Protein AF-A0A7C0Y7S4-F1 (afdb_monomer_lite)

pLDDT: mean 80.63, std 19.26, range [37.56, 96.69]

Organism: NCBI:txid412593

Sequence (127 aa):
MGIWLTADELKEDMDPGIYDQVTRGDDSLGDWAISRAETWFTAYLRRSGITLTDEMLPAAKQIISKRAQYELYARQEVEEMARDKRQDANELVRALLGDDPEGDTDMERPVAAVKVPEGQKIDWSKF

Foldseek 3Di:
DPQLAALVRLCVVDDVVVSCVLCVPPSVLLVVLLVVLCVVVVVLCVQQVHDDDPVCSVLSSVLSSLSSQLVSCVVVVVVVSNVVSVVVSVVSCCVRPNARPVDCPPPPDPPVPPPDPPPDDDDPPPD

Radius of gyration: 16.31 Å; chains: 1; bounding box: 46×34×40 Å

Structure (mmCIF, N/CA/C/O backbone):
data_AF-A0A7C0Y7S4-F1
#
_entry.id   AF-A0A7C0Y7S4-F1
#
loop_
_atom_site.group_PDB
_atom_site.id
_atom_site.type_symbol
_atom_site.label_atom_id
_atom_site.label_alt_id
_atom_site.label_comp_id
_atom_site.label_asym_id
_atom_site.label_entity_id
_atom_site.label_seq_id
_atom_site.pdbx_PDB_ins_code
_atom_site.Cartn_x
_atom_site.Cartn_y
_atom_site.Cartn_z
_atom_site.occupancy
_atom_site.B_iso_or_equiv
_atom_site.auth_seq_id
_atom_site.auth_comp_id
_atom_site.auth_asym_id
_atom_site.auth_atom_id
_atom_site.pdbx_PDB_model_num
ATOM 1 N N . MET A 1 1 ? -0.801 -17.668 -3.995 1.00 40.50 1 MET A N 1
ATOM 2 C CA . MET A 1 1 ? -0.689 -16.227 -4.291 1.00 40.50 1 MET A CA 1
ATOM 3 C C . MET A 1 1 ? 0.283 -15.699 -3.258 1.00 40.50 1 MET A C 1
ATOM 5 O O . MET A 1 1 ? 0.036 -15.947 -2.086 1.00 40.50 1 MET A O 1
ATOM 9 N N . GLY A 1 2 ? 1.451 -15.196 -3.663 1.00 50.09 2 GLY A N 1
ATOM 10 C CA . GLY A 1 2 ? 2.413 -14.667 -2.694 1.00 50.09 2 GLY A CA 1
ATOM 11 C C . GLY A 1 2 ? 1.785 -13.452 -2.032 1.00 50.09 2 GLY A C 1
ATOM 12 O O . GLY A 1 2 ? 1.328 -12.578 -2.755 1.00 50.09 2 GLY A O 1
ATOM 13 N N . ILE A 1 3 ? 1.678 -13.463 -0.708 1.00 59.84 3 ILE A N 1
ATOM 14 C CA . ILE A 1 3 ? 1.175 -12.333 0.072 1.00 59.84 3 ILE A CA 1
ATOM 15 C C . ILE A 1 3 ? 2.282 -11.277 0.024 1.00 59.84 3 ILE A C 1
ATOM 17 O O . ILE A 1 3 ? 3.388 -11.534 0.502 1.00 59.84 3 ILE A O 1
ATOM 21 N N . TRP A 1 4 ? 2.034 -10.148 -0.643 1.00 71.75 4 TRP A N 1
ATOM 22 C CA . TRP A 1 4 ? 3.035 -9.084 -0.803 1.00 71.75 4 TRP A CA 1
ATOM 23 C C . TRP A 1 4 ? 3.176 -8.272 0.483 1.00 71.75 4 TRP A C 1
ATOM 25 O O . TRP A 1 4 ? 4.264 -7.772 0.779 1.00 71.75 4 TRP A O 1
ATOM 35 N N . LEU A 1 5 ? 2.075 -8.173 1.227 1.00 84.69 5 LEU A N 1
ATOM 36 C CA . LEU A 1 5 ? 1.940 -7.441 2.475 1.00 84.69 5 LEU A CA 1
ATOM 37 C C . LEU A 1 5 ? 0.974 -8.188 3.410 1.00 84.69 5 LEU A C 1
ATOM 39 O O . LEU A 1 5 ? -0.034 -8.711 2.938 1.00 84.69 5 LEU A O 1
ATOM 43 N N . THR A 1 6 ? 1.233 -8.222 4.713 1.00 87.69 6 THR A N 1
ATOM 44 C CA . THR A 1 6 ? 0.267 -8.690 5.725 1.00 87.69 6 THR A CA 1
ATOM 45 C C . THR A 1 6 ? -0.486 -7.523 6.368 1.00 87.69 6 THR A C 1
ATOM 47 O O . THR A 1 6 ? -0.045 -6.373 6.297 1.00 87.69 6 THR A O 1
ATOM 50 N N . ALA A 1 7 ? -1.619 -7.798 7.026 1.00 86.56 7 ALA A N 1
ATOM 51 C CA . ALA A 1 7 ? -2.315 -6.790 7.830 1.00 86.56 7 ALA A CA 1
ATOM 52 C C . ALA A 1 7 ? -1.428 -6.215 8.951 1.00 86.56 7 ALA A C 1
ATOM 54 O O . ALA A 1 7 ? -1.489 -5.017 9.212 1.00 86.56 7 ALA A O 1
ATOM 55 N N . ASP A 1 8 ? -0.557 -7.030 9.555 1.00 88.88 8 ASP A N 1
ATOM 56 C CA . ASP A 1 8 ? 0.414 -6.565 10.553 1.00 88.88 8 ASP A CA 1
ATOM 57 C C . ASP A 1 8 ? 1.438 -5.597 9.940 1.00 88.88 8 ASP A C 1
ATOM 59 O O . ASP A 1 8 ? 1.668 -4.525 10.493 1.00 88.88 8 ASP A O 1
ATOM 63 N N . GLU A 1 9 ? 1.992 -5.911 8.762 1.00 89.94 9 GLU A N 1
ATOM 64 C CA . GLU A 1 9 ? 2.899 -5.004 8.040 1.00 89.94 9 GLU A CA 1
ATOM 65 C C . GLU A 1 9 ? 2.188 -3.690 7.654 1.00 89.94 9 GLU A C 1
ATOM 67 O O . GLU A 1 9 ? 2.775 -2.613 7.742 1.00 89.94 9 GLU A O 1
ATOM 72 N N . LEU A 1 10 ? 0.907 -3.747 7.265 1.00 91.50 10 LEU A N 1
ATOM 73 C CA . LEU A 1 10 ? 0.105 -2.548 6.992 1.00 91.50 10 LEU A CA 1
ATOM 74 C C . LEU A 1 10 ? -0.132 -1.714 8.257 1.00 91.50 10 LEU A C 1
ATOM 76 O O . LEU A 1 10 ? -0.103 -0.486 8.207 1.00 91.50 10 LEU A O 1
ATOM 80 N N . LYS A 1 11 ? -0.366 -2.377 9.389 1.00 90.62 11 LYS A N 1
ATOM 81 C CA . LYS A 1 11 ? -0.565 -1.745 10.693 1.00 90.62 11 LYS A CA 1
ATOM 82 C C . LYS A 1 11 ? 0.707 -1.079 11.207 1.00 90.62 11 LYS A C 1
ATOM 84 O O . LYS A 1 11 ? 0.608 -0.037 11.840 1.00 90.62 11 LYS A O 1
ATOM 89 N N . GLU A 1 12 ? 1.877 -1.646 10.920 1.00 91.44 12 GLU A N 1
ATOM 90 C CA . GLU A 1 12 ? 3.177 -1.032 11.218 1.00 91.44 12 GLU A CA 1
ATOM 91 C C . GLU A 1 12 ? 3.457 0.212 10.357 1.00 91.44 12 GLU A C 1
ATOM 93 O O . GLU A 1 12 ? 4.093 1.152 10.831 1.00 91.44 12 GLU A O 1
ATOM 98 N N . ASP A 1 13 ? 2.967 0.244 9.113 1.00 89.94 13 ASP A N 1
ATOM 99 C CA . ASP A 1 13 ? 3.118 1.388 8.196 1.00 89.94 13 ASP A CA 1
ATOM 100 C C . ASP A 1 13 ? 2.103 2.522 8.456 1.00 89.94 13 ASP A C 1
ATOM 102 O O . ASP A 1 13 ? 2.211 3.621 7.902 1.00 89.94 13 ASP A O 1
ATOM 106 N N . MET A 1 14 ? 1.099 2.274 9.298 1.00 92.25 14 MET A N 1
ATOM 107 C CA . MET A 1 14 ? 0.075 3.242 9.683 1.00 92.25 14 MET A CA 1
ATOM 108 C C . MET A 1 14 ? 0.237 3.668 11.142 1.00 92.25 14 MET A C 1
ATOM 110 O O . MET A 1 14 ? 0.756 2.937 11.981 1.00 92.25 14 MET A O 1
ATOM 114 N N . ASP A 1 15 ? -0.271 4.853 11.483 1.00 91.56 15 ASP A N 1
ATOM 115 C CA . ASP A 1 15 ? -0.470 5.174 12.895 1.00 91.56 15 ASP A CA 1
ATOM 116 C C . ASP A 1 15 ? -1.464 4.162 13.512 1.00 91.56 15 ASP A C 1
ATOM 118 O O . ASP A 1 15 ? -2.541 3.957 12.939 1.00 91.56 15 ASP A O 1
ATOM 122 N N . PRO A 1 16 ? -1.153 3.536 14.667 1.00 89.44 16 PRO A N 1
ATOM 123 C CA . PRO A 1 16 ? -2.015 2.513 15.257 1.00 89.44 16 PRO A CA 1
ATOM 124 C C . PRO A 1 16 ? -3.436 2.995 15.571 1.00 89.44 16 PRO A C 1
ATOM 126 O O . PRO A 1 16 ? -4.383 2.221 15.436 1.00 89.44 16 PRO A O 1
ATOM 129 N N . GLY A 1 17 ? -3.600 4.261 15.972 1.00 88.56 17 GLY A N 1
ATOM 130 C CA . GLY A 1 17 ? -4.910 4.848 16.251 1.00 88.56 17 GLY A CA 1
ATOM 131 C C . GLY A 1 17 ? -5.715 5.078 14.976 1.00 88.56 17 GLY A C 1
ATOM 132 O O . GLY A 1 17 ? -6.916 4.815 14.945 1.00 88.56 17 GLY A O 1
ATOM 133 N N . ILE A 1 18 ? -5.049 5.496 13.899 1.00 91.38 18 ILE A N 1
ATOM 134 C CA . ILE A 1 18 ? -5.669 5.605 12.575 1.00 91.38 18 ILE A CA 1
ATOM 135 C C . ILE A 1 18 ? -6.082 4.231 12.055 1.00 91.38 18 ILE A C 1
ATOM 137 O O . ILE A 1 18 ? -7.206 4.092 11.574 1.00 91.38 18 ILE A O 1
ATOM 141 N N . TYR A 1 19 ? -5.202 3.228 12.133 1.00 93.25 19 TYR A N 1
ATOM 142 C CA . TYR A 1 19 ? -5.513 1.879 11.664 1.00 93.25 19 TYR A CA 1
ATOM 143 C C . TYR A 1 19 ? -6.756 1.343 12.379 1.00 93.25 19 TYR A C 1
ATOM 145 O O . TYR A 1 19 ? -7.712 0.950 11.714 1.00 93.25 19 TYR A O 1
ATOM 153 N N . ASP A 1 20 ? -6.791 1.422 13.713 1.00 93.00 20 ASP A N 1
ATOM 154 C CA . ASP A 1 20 ? -7.958 1.021 14.504 1.00 93.00 20 ASP A CA 1
ATOM 155 C C . ASP A 1 20 ? -9.213 1.825 14.138 1.00 93.00 20 ASP A C 1
ATOM 157 O O . ASP A 1 20 ? -10.291 1.257 14.006 1.00 93.00 20 ASP A O 1
ATOM 161 N N . GLN A 1 21 ? -9.094 3.127 13.871 1.00 91.69 21 GLN A N 1
ATOM 162 C CA . GLN A 1 21 ? -10.225 3.943 13.430 1.00 91.69 21 GLN A CA 1
ATOM 163 C C . GLN A 1 21 ? -10.797 3.468 12.083 1.00 91.69 21 GLN A C 1
ATOM 165 O O . GLN A 1 21 ? -12.021 3.420 11.915 1.00 91.69 21 GLN A O 1
ATOM 170 N N . VAL A 1 22 ? -9.940 3.131 11.112 1.00 91.88 22 VAL A N 1
ATOM 171 C CA . VAL A 1 22 ? -10.392 2.765 9.759 1.00 91.88 22 VAL A CA 1
ATOM 172 C C . VAL A 1 22 ? -10.796 1.299 9.617 1.00 91.88 22 VAL A C 1
ATOM 174 O O . VAL A 1 22 ? -11.596 0.976 8.732 1.00 91.88 22 VAL A O 1
ATOM 177 N N . THR A 1 23 ? -10.318 0.427 10.505 1.00 93.25 23 THR A N 1
ATOM 178 C CA . THR A 1 23 ? -10.704 -0.992 10.573 1.00 93.25 23 THR A CA 1
ATOM 179 C C . THR A 1 23 ? -11.733 -1.287 11.665 1.00 93.25 23 THR A C 1
ATOM 181 O O . THR A 1 23 ? -12.394 -2.319 11.628 1.00 93.25 23 THR A O 1
ATOM 184 N N . ARG A 1 24 ? -11.925 -0.381 12.627 1.00 90.44 24 ARG A N 1
ATOM 185 C CA . ARG A 1 24 ? -12.759 -0.570 13.830 1.00 90.44 24 ARG A CA 1
ATOM 186 C C . ARG A 1 24 ? -12.367 -1.823 14.623 1.00 90.44 24 ARG A C 1
ATOM 188 O O . ARG A 1 24 ? -13.238 -2.521 15.143 1.00 90.44 24 ARG A O 1
ATOM 195 N N . GLY A 1 25 ? -11.068 -2.120 14.661 1.00 88.81 25 GLY A N 1
ATOM 196 C CA . GLY A 1 25 ? -10.498 -3.301 15.313 1.00 88.81 25 GLY A CA 1
ATOM 197 C C . GLY A 1 25 ? -10.693 -4.623 14.557 1.00 88.81 25 GLY A C 1
ATOM 198 O O . GLY A 1 25 ? -10.372 -5.675 15.104 1.00 88.81 25 GLY A O 1
ATOM 199 N N . ASP A 1 26 ? -11.225 -4.599 13.331 1.00 91.56 26 ASP A N 1
ATOM 200 C CA . ASP A 1 26 ? -11.401 -5.785 12.486 1.00 91.56 26 ASP A CA 1
ATOM 201 C C . ASP A 1 26 ? -10.254 -5.910 11.470 1.00 91.56 26 ASP A C 1
ATOM 203 O O . ASP A 1 26 ? -10.289 -5.322 10.385 1.00 91.56 26 ASP A O 1
ATOM 207 N N . ASP A 1 27 ? -9.238 -6.706 11.813 1.00 90.38 27 ASP A N 1
ATOM 208 C CA . ASP A 1 27 ? -8.055 -6.921 10.968 1.00 90.38 27 ASP A CA 1
ATOM 209 C C . ASP A 1 27 ? -8.389 -7.556 9.604 1.00 90.38 27 ASP A C 1
ATOM 211 O O . ASP A 1 27 ? -7.641 -7.365 8.642 1.00 90.38 27 ASP A O 1
ATOM 215 N N . SER A 1 28 ? -9.554 -8.205 9.453 1.00 93.12 28 SER A N 1
ATOM 216 C CA . SER A 1 28 ? -9.993 -8.721 8.148 1.00 93.12 28 SER A CA 1
ATOM 217 C C . SER A 1 28 ? -10.233 -7.606 7.121 1.00 93.12 28 SER A C 1
ATOM 219 O O . SER A 1 28 ? -10.161 -7.839 5.910 1.00 93.12 28 SER A O 1
ATOM 221 N N . LEU A 1 29 ? -10.466 -6.368 7.580 1.00 94.00 29 LEU A N 1
ATOM 222 C CA . LEU A 1 29 ? -10.536 -5.197 6.708 1.00 94.00 29 LEU A CA 1
ATOM 223 C C . LEU A 1 29 ? -9.158 -4.772 6.192 1.00 94.00 29 LEU A C 1
ATOM 225 O O . LEU A 1 29 ? -9.074 -4.284 5.063 1.00 94.00 29 LEU A O 1
ATOM 229 N N . GLY A 1 30 ? -8.096 -4.990 6.973 1.00 93.88 30 GLY A N 1
ATOM 230 C CA . GLY A 1 30 ? -6.715 -4.819 6.522 1.00 93.88 30 GLY A CA 1
ATOM 231 C C . GLY A 1 30 ? -6.394 -5.787 5.386 1.00 93.88 30 GLY A C 1
ATOM 232 O O . GLY A 1 30 ? -6.009 -5.356 4.298 1.00 93.88 30 GLY A O 1
ATOM 233 N N . ASP A 1 31 ? -6.681 -7.075 5.584 1.00 93.44 31 ASP A N 1
ATOM 234 C CA . ASP A 1 31 ? -6.500 -8.108 4.554 1.00 93.44 31 ASP A CA 1
ATOM 235 C C . ASP A 1 31 ? -7.318 -7.815 3.285 1.00 93.44 31 ASP A C 1
ATOM 237 O O . ASP A 1 31 ? -6.826 -7.933 2.157 1.00 93.44 31 ASP A O 1
ATOM 241 N N . TRP A 1 32 ? -8.571 -7.378 3.448 1.00 94.56 32 TRP A N 1
ATOM 242 C CA . TRP A 1 32 ? -9.430 -6.969 2.336 1.00 94.56 32 TRP A CA 1
ATOM 243 C C . TRP A 1 32 ? -8.827 -5.809 1.533 1.00 94.56 32 TRP A C 1
ATOM 245 O O . TRP A 1 32 ? -8.830 -5.839 0.296 1.00 94.56 32 TRP A O 1
ATOM 255 N N . ALA A 1 33 ? -8.304 -4.790 2.217 1.00 95.44 33 ALA A N 1
ATOM 256 C CA . ALA A 1 33 ? -7.706 -3.626 1.577 1.00 95.44 33 ALA A CA 1
ATOM 257 C C . ALA A 1 33 ? -6.430 -3.997 0.810 1.00 95.44 33 ALA A C 1
ATOM 259 O O . ALA A 1 33 ? -6.257 -3.575 -0.338 1.00 95.44 33 ALA A O 1
ATOM 260 N N . ILE A 1 34 ? -5.585 -4.844 1.402 1.00 95.25 34 ILE A N 1
ATOM 261 C CA . ILE A 1 34 ? -4.375 -5.375 0.764 1.00 95.25 34 ILE A CA 1
ATOM 262 C C . ILE A 1 34 ? -4.738 -6.163 -0.493 1.00 95.25 34 ILE A C 1
ATOM 264 O O . ILE A 1 34 ? -4.194 -5.893 -1.561 1.00 95.25 34 ILE A O 1
ATOM 268 N N . SER A 1 35 ? -5.717 -7.067 -0.418 1.00 94.44 35 SER A N 1
ATOM 269 C CA . SER A 1 35 ? -6.143 -7.869 -1.572 1.00 94.44 35 SER A CA 1
ATOM 270 C C . SER A 1 35 ? -6.612 -7.002 -2.752 1.00 94.44 35 SER A C 1
ATOM 272 O O . SER A 1 35 ? -6.301 -7.275 -3.920 1.00 94.44 35 SER A O 1
ATOM 274 N N . ARG A 1 36 ? -7.326 -5.904 -2.470 1.00 95.00 36 ARG A N 1
ATOM 275 C CA . ARG A 1 36 ? -7.742 -4.937 -3.498 1.00 95.00 36 ARG A CA 1
ATOM 276 C C . ARG A 1 36 ? -6.561 -4.167 -4.078 1.00 95.00 36 ARG A C 1
ATOM 278 O O . ARG A 1 36 ? -6.507 -3.984 -5.296 1.00 95.00 36 ARG A O 1
ATOM 285 N N . ALA A 1 37 ? -5.612 -3.759 -3.240 1.00 94.75 37 ALA A N 1
ATOM 286 C CA . ALA A 1 37 ? -4.392 -3.090 -3.671 1.00 94.75 37 ALA A CA 1
ATOM 287 C C . ALA A 1 37 ? -3.514 -3.987 -4.559 1.00 94.75 37 ALA A C 1
ATOM 289 O O . ALA A 1 37 ? -3.092 -3.558 -5.634 1.00 94.75 37 ALA A O 1
ATOM 290 N N . GLU A 1 38 ? -3.311 -5.247 -4.172 1.00 93.94 38 GLU A N 1
ATOM 291 C CA . GLU A 1 38 ? -2.597 -6.249 -4.970 1.00 93.94 38 GLU A CA 1
ATOM 292 C C . GLU A 1 38 ? -3.282 -6.481 -6.321 1.00 93.94 38 GLU A C 1
ATOM 294 O O . GLU A 1 38 ? -2.618 -6.547 -7.358 1.00 93.94 38 GLU A O 1
ATOM 299 N N . THR A 1 39 ? -4.616 -6.566 -6.333 1.00 93.81 39 THR A N 1
ATOM 300 C CA . THR A 1 39 ? -5.397 -6.731 -7.567 1.00 93.81 39 THR A CA 1
ATOM 301 C C . THR A 1 39 ? -5.218 -5.536 -8.499 1.00 93.81 39 THR A C 1
ATOM 303 O O . THR A 1 39 ? -4.971 -5.717 -9.694 1.00 93.81 39 THR A O 1
ATOM 306 N N . TRP A 1 40 ? -5.305 -4.317 -7.960 1.00 94.00 40 TRP A N 1
ATOM 307 C CA . TRP A 1 40 ? -5.086 -3.085 -8.714 1.00 94.00 40 TRP A CA 1
ATOM 308 C C . TRP A 1 40 ? -3.675 -3.031 -9.310 1.00 94.00 40 TRP A C 1
ATOM 310 O O . TRP A 1 40 ? -3.527 -2.807 -10.512 1.00 94.00 40 TRP A O 1
ATOM 320 N N . PHE A 1 41 ? -2.647 -3.308 -8.506 1.00 92.69 41 PHE A N 1
ATOM 321 C CA . PHE A 1 41 ? -1.263 -3.238 -8.963 1.00 92.69 41 PHE A CA 1
ATOM 322 C C . PHE A 1 41 ? -0.930 -4.354 -9.963 1.00 92.69 41 PHE A C 1
ATOM 324 O O . PHE A 1 41 ? -0.294 -4.113 -10.984 1.00 92.69 41 PHE A O 1
ATOM 331 N N . THR A 1 42 ? -1.459 -5.562 -9.755 1.00 91.25 42 THR A N 1
ATOM 332 C CA . THR A 1 42 ? -1.347 -6.665 -10.724 1.00 91.25 42 THR A CA 1
ATOM 333 C C . THR A 1 42 ? -1.993 -6.302 -12.061 1.00 91.25 42 THR A C 1
ATOM 335 O O . THR A 1 42 ? -1.442 -6.608 -13.119 1.00 91.25 42 THR A O 1
ATOM 338 N N . ALA A 1 43 ? -3.162 -5.655 -12.039 1.00 90.38 43 ALA A N 1
ATOM 339 C CA . ALA A 1 43 ? -3.820 -5.184 -13.254 1.00 90.38 43 ALA A CA 1
ATOM 340 C C . ALA A 1 43 ? -2.994 -4.100 -13.961 1.00 90.38 43 ALA A C 1
ATOM 342 O O . ALA A 1 43 ? -2.878 -4.142 -15.185 1.00 90.38 43 ALA A O 1
ATOM 343 N N . TYR A 1 44 ? -2.386 -3.187 -13.198 1.00 89.12 44 TYR A N 1
ATOM 344 C CA . TYR A 1 44 ? -1.470 -2.178 -13.726 1.00 89.12 44 TYR A CA 1
ATOM 345 C C . TYR A 1 44 ? -0.288 -2.830 -14.456 1.00 89.12 44 TYR A C 1
ATOM 347 O O . TYR A 1 44 ? -0.110 -2.607 -15.648 1.00 89.12 44 TYR A O 1
ATOM 355 N N . LEU A 1 45 ? 0.445 -3.730 -13.792 1.00 89.00 45 LEU A N 1
ATOM 356 C CA . LEU A 1 45 ? 1.595 -4.430 -14.383 1.00 89.00 45 LEU A CA 1
ATOM 357 C C . LEU A 1 45 ? 1.235 -5.164 -15.679 1.00 89.00 45 LEU A C 1
ATOM 359 O O . LEU A 1 45 ? 1.975 -5.103 -16.660 1.00 89.00 45 LEU A O 1
ATOM 363 N N . ARG A 1 46 ? 0.074 -5.834 -15.696 1.00 87.75 46 ARG A N 1
ATOM 364 C CA . ARG A 1 46 ? -0.426 -6.542 -16.883 1.00 87.75 46 ARG A CA 1
ATOM 365 C C . ARG A 1 46 ? -0.699 -5.602 -18.051 1.00 87.75 46 ARG A C 1
ATOM 367 O O . ARG A 1 46 ? -0.346 -5.954 -19.171 1.00 87.75 46 ARG A O 1
ATOM 374 N N . ARG A 1 47 ? -1.318 -4.444 -17.802 1.00 86.00 47 ARG A N 1
ATOM 375 C CA . ARG A 1 47 ? -1.587 -3.440 -18.843 1.00 86.00 47 ARG A CA 1
ATOM 376 C C . ARG A 1 47 ? -0.291 -2.825 -19.364 1.00 86.00 47 ARG A C 1
ATOM 378 O O . ARG A 1 47 ? -0.116 -2.729 -20.570 1.00 86.00 47 ARG A O 1
ATOM 385 N N . SER A 1 48 ? 0.637 -2.486 -18.474 1.00 83.38 48 SER A N 1
ATOM 386 C CA . SER A 1 48 ? 1.916 -1.878 -18.856 1.00 83.38 48 SER A CA 1
ATOM 387 C C . SER A 1 48 ? 2.896 -2.871 -19.496 1.00 83.38 48 SER A C 1
ATOM 389 O O . SER A 1 48 ? 3.945 -2.465 -19.988 1.00 83.38 48 SER A O 1
ATOM 391 N N . GLY A 1 49 ? 2.597 -4.175 -19.478 1.00 85.31 49 GLY A N 1
ATOM 392 C CA . GLY A 1 49 ? 3.492 -5.219 -19.985 1.00 85.31 49 GLY A CA 1
ATOM 393 C C . GLY A 1 49 ? 4.774 -5.384 -19.159 1.00 85.31 49 GLY A C 1
ATOM 394 O O . GLY A 1 49 ? 5.747 -5.963 -19.641 1.00 85.31 49 GLY A O 1
ATOM 395 N N . ILE A 1 50 ? 4.791 -4.876 -17.923 1.00 85.88 50 ILE A N 1
ATOM 396 C CA . ILE A 1 50 ? 5.973 -4.879 -17.060 1.00 85.88 50 ILE A CA 1
ATOM 397 C C . ILE A 1 50 ? 5.980 -6.140 -16.201 1.00 85.88 50 ILE A C 1
ATOM 399 O O . ILE A 1 50 ? 4.983 -6.509 -15.580 1.00 85.88 50 ILE A O 1
ATOM 403 N N . THR A 1 51 ? 7.141 -6.788 -16.132 1.00 87.19 51 THR A N 1
ATOM 404 C CA . THR A 1 51 ? 7.408 -7.866 -15.176 1.00 87.19 51 THR A CA 1
ATOM 405 C C . THR A 1 51 ? 8.245 -7.312 -14.033 1.00 87.19 51 THR A C 1
ATOM 407 O O . THR A 1 51 ? 9.275 -6.687 -14.275 1.00 87.19 51 THR A O 1
ATOM 410 N N . LEU A 1 52 ? 7.809 -7.538 -12.794 1.00 87.69 52 LEU A N 1
ATOM 411 C CA . LEU A 1 52 ? 8.567 -7.120 -11.618 1.00 87.69 52 LEU A CA 1
ATOM 412 C C . LEU A 1 52 ? 9.820 -7.972 -11.435 1.00 87.69 52 LEU A C 1
ATOM 414 O O . LEU A 1 52 ? 9.779 -9.193 -11.586 1.00 87.69 52 LEU A O 1
ATOM 418 N N . THR A 1 53 ? 10.911 -7.312 -11.064 1.00 88.25 53 THR A N 1
ATOM 419 C CA . THR A 1 53 ? 12.151 -7.953 -10.621 1.00 88.25 53 THR A CA 1
ATOM 420 C C . THR A 1 53 ? 12.241 -7.931 -9.095 1.00 88.25 53 THR A C 1
ATOM 422 O O . THR A 1 53 ? 11.556 -7.145 -8.434 1.00 88.25 53 THR A O 1
ATOM 425 N N . ASP A 1 54 ? 13.118 -8.760 -8.525 1.00 88.19 54 ASP A N 1
ATOM 426 C CA . ASP A 1 54 ? 13.331 -8.813 -7.071 1.00 88.19 54 ASP A CA 1
ATOM 427 C C . ASP A 1 54 ? 13.781 -7.460 -6.492 1.00 88.19 54 ASP A C 1
ATOM 429 O O . ASP A 1 54 ? 13.364 -7.073 -5.401 1.00 88.19 54 ASP A O 1
ATOM 433 N N . GLU A 1 55 ? 14.568 -6.695 -7.253 1.00 88.56 55 GLU A N 1
ATOM 434 C CA . GLU A 1 55 ? 15.035 -5.355 -6.872 1.00 88.56 55 GLU A CA 1
ATOM 435 C C . GLU A 1 55 ? 13.887 -4.340 -6.744 1.00 88.56 55 GLU A C 1
ATOM 437 O O . GLU A 1 55 ? 13.987 -3.378 -5.985 1.00 88.56 55 GLU A O 1
ATOM 442 N N . MET A 1 56 ? 12.775 -4.565 -7.449 1.00 90.00 56 MET A N 1
ATOM 443 C CA . MET A 1 56 ? 11.596 -3.695 -7.424 1.00 90.00 56 MET A CA 1
ATOM 444 C C . MET A 1 56 ? 10.629 -4.041 -6.287 1.00 90.00 56 MET A C 1
ATOM 446 O O . MET A 1 56 ? 9.740 -3.242 -5.986 1.00 90.00 56 MET A O 1
ATOM 450 N N . LEU A 1 57 ? 10.780 -5.205 -5.641 1.00 88.56 57 LEU A N 1
ATOM 451 C CA . LEU A 1 57 ? 9.848 -5.679 -4.612 1.00 88.56 57 LEU A CA 1
ATOM 452 C C . LEU A 1 57 ? 9.680 -4.705 -3.434 1.00 88.56 57 LEU A C 1
ATOM 454 O O . LEU A 1 57 ? 8.534 -4.486 -3.040 1.00 88.56 57 LEU A O 1
ATOM 458 N N . PRO A 1 58 ? 10.734 -4.069 -2.880 1.00 90.50 58 PRO A N 1
ATOM 459 C CA . PRO A 1 58 ? 10.555 -3.115 -1.785 1.00 90.50 58 PRO A CA 1
ATOM 460 C C . PRO A 1 58 ? 9.682 -1.914 -2.178 1.00 90.50 58 PRO A C 1
ATOM 462 O O . PRO A 1 58 ? 8.803 -1.514 -1.417 1.00 90.50 58 PRO A O 1
ATOM 465 N N . ALA A 1 59 ? 9.874 -1.371 -3.384 1.00 90.94 59 ALA A N 1
ATOM 466 C CA . ALA A 1 59 ? 9.068 -0.262 -3.894 1.00 90.94 59 ALA A CA 1
ATOM 467 C C . ALA A 1 59 ? 7.630 -0.707 -4.221 1.00 90.94 59 ALA A C 1
ATOM 469 O O . ALA A 1 59 ? 6.672 -0.012 -3.887 1.00 90.94 59 ALA A O 1
ATOM 470 N N . ALA A 1 60 ? 7.465 -1.902 -4.796 1.00 92.19 60 ALA A N 1
ATOM 471 C CA . ALA A 1 60 ? 6.158 -2.512 -5.035 1.00 92.19 60 ALA A CA 1
ATOM 472 C C . ALA A 1 60 ? 5.352 -2.694 -3.738 1.00 92.19 60 ALA A C 1
ATOM 474 O O . ALA A 1 60 ? 4.162 -2.383 -3.707 1.00 92.19 60 ALA A O 1
ATOM 475 N N . LYS A 1 61 ? 5.994 -3.134 -2.647 1.00 93.25 61 LYS A N 1
ATOM 476 C CA . LYS A 1 61 ? 5.345 -3.242 -1.331 1.00 93.25 61 LYS A C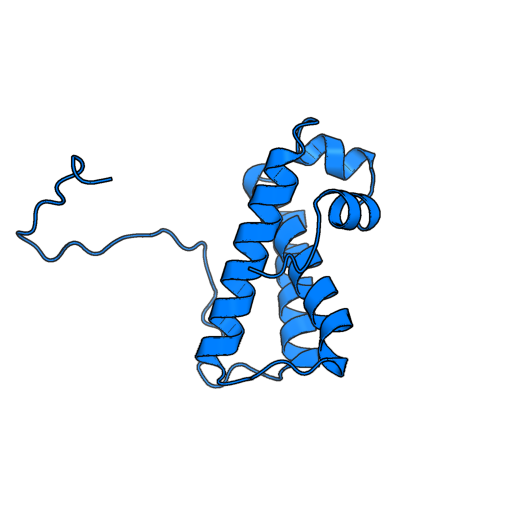A 1
ATOM 477 C C . LYS A 1 61 ? 4.835 -1.891 -0.826 1.00 93.25 61 LYS A C 1
ATOM 479 O O . LYS A 1 61 ? 3.709 -1.816 -0.344 1.00 93.25 61 LYS A O 1
ATOM 484 N N . GLN A 1 62 ? 5.614 -0.818 -0.986 1.00 93.62 62 GLN A N 1
ATOM 485 C CA . GLN A 1 62 ? 5.183 0.532 -0.596 1.00 93.62 62 GLN A CA 1
ATOM 486 C C . GLN A 1 62 ? 3.987 1.019 -1.424 1.00 93.62 62 GLN A C 1
ATOM 488 O O . GLN A 1 62 ? 3.038 1.566 -0.865 1.00 93.62 62 GLN A O 1
ATOM 493 N N . ILE A 1 63 ? 3.992 0.767 -2.737 1.00 94.81 63 ILE A N 1
ATOM 494 C CA . ILE A 1 63 ? 2.858 1.067 -3.625 1.00 94.81 63 ILE A CA 1
ATOM 495 C C . ILE A 1 63 ? 1.588 0.358 -3.137 1.00 94.81 63 ILE A C 1
ATOM 497 O O . ILE A 1 63 ? 0.536 0.986 -2.998 1.00 94.81 63 ILE A O 1
ATOM 501 N N . ILE A 1 64 ? 1.691 -0.944 -2.850 1.00 95.38 64 ILE A N 1
ATOM 502 C CA . ILE A 1 64 ? 0.573 -1.757 -2.360 1.00 95.38 64 ILE A CA 1
ATOM 503 C C . ILE A 1 64 ? 0.088 -1.239 -1.003 1.00 95.38 64 ILE A C 1
ATOM 505 O O . ILE A 1 64 ? -1.119 -1.076 -0.836 1.00 95.38 64 ILE A O 1
ATOM 509 N N . SER A 1 65 ? 0.991 -0.905 -0.073 1.00 96.12 65 SER A N 1
ATOM 510 C CA . SER A 1 65 ? 0.616 -0.329 1.228 1.00 96.12 65 SER A CA 1
ATOM 511 C C . SER A 1 65 ? -0.173 0.972 1.061 1.00 96.12 65 SER A C 1
ATOM 513 O O . SER A 1 65 ? -1.300 1.082 1.547 1.00 96.12 65 SER A O 1
ATOM 515 N N . LYS A 1 66 ? 0.341 1.945 0.292 1.00 96.12 66 LYS A N 1
ATOM 516 C CA . LYS A 1 66 ? -0.361 3.221 0.054 1.00 96.12 66 LYS A CA 1
ATOM 517 C C . LYS A 1 66 ? -1.724 3.012 -0.593 1.00 96.12 66 LYS A C 1
ATOM 519 O O . LYS A 1 66 ? -2.704 3.653 -0.205 1.00 96.12 66 LYS A O 1
ATOM 524 N N . ARG A 1 67 ? -1.822 2.070 -1.532 1.00 96.62 67 ARG A N 1
ATOM 525 C CA . ARG A 1 67 ? -3.098 1.724 -2.154 1.00 96.62 67 ARG A CA 1
ATOM 526 C C . ARG A 1 67 ? -4.059 1.038 -1.176 1.00 96.62 67 ARG A C 1
ATOM 528 O O . ARG A 1 67 ? -5.251 1.325 -1.227 1.00 96.62 67 ARG A O 1
ATOM 535 N N . ALA A 1 68 ? -3.576 0.191 -0.271 1.00 96.19 68 ALA A N 1
ATOM 536 C CA . ALA A 1 68 ? -4.404 -0.422 0.765 1.00 96.19 68 ALA A CA 1
ATOM 537 C C . ALA A 1 68 ? -4.944 0.638 1.741 1.00 96.19 68 ALA A C 1
ATOM 539 O O . ALA A 1 68 ? -6.141 0.660 2.027 1.00 96.19 68 ALA A O 1
ATOM 540 N N . GLN A 1 69 ? -4.104 1.593 2.159 1.00 96.56 69 GLN A N 1
ATOM 541 C CA . GLN A 1 69 ? -4.531 2.744 2.966 1.00 96.56 69 GLN A CA 1
ATOM 542 C C . GLN A 1 69 ? -5.635 3.543 2.262 1.00 96.56 69 GLN A C 1
ATOM 544 O O . GLN A 1 69 ? -6.634 3.893 2.888 1.00 96.56 69 GLN A O 1
ATOM 549 N N . TYR A 1 70 ? -5.506 3.776 0.950 1.00 96.31 70 TYR A N 1
ATOM 550 C CA . TYR A 1 70 ? -6.575 4.382 0.152 1.00 96.31 70 TYR A CA 1
ATOM 551 C C . TYR A 1 70 ? -7.899 3.611 0.265 1.00 96.31 70 TYR A C 1
ATOM 553 O O . TYR A 1 70 ? -8.929 4.234 0.513 1.00 96.31 70 TYR A O 1
ATOM 561 N N . GLU A 1 71 ? -7.899 2.284 0.099 1.00 96.69 71 GLU A N 1
ATOM 562 C CA . GLU A 1 71 ? -9.135 1.488 0.153 1.00 96.69 71 GLU A CA 1
ATOM 563 C C . GLU A 1 71 ? -9.782 1.548 1.552 1.00 96.69 71 GLU A C 1
ATOM 565 O O . GLU A 1 71 ? -11.009 1.639 1.654 1.00 96.69 71 GLU A O 1
ATOM 570 N N . LEU A 1 72 ? -8.976 1.572 2.624 1.00 95.88 72 LEU A N 1
ATOM 571 C CA . LEU A 1 72 ? -9.454 1.742 4.002 1.00 95.88 72 LEU A CA 1
ATOM 572 C C . LEU A 1 72 ? -10.097 3.118 4.225 1.00 95.88 72 LEU A C 1
ATOM 574 O O . LEU A 1 72 ? -11.232 3.197 4.698 1.00 95.88 72 LEU A O 1
ATOM 578 N N . TYR A 1 73 ? -9.421 4.204 3.840 1.00 94.06 73 TYR A N 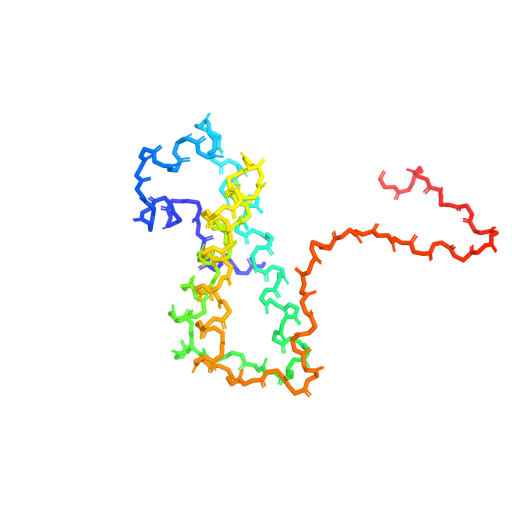1
ATOM 579 C CA . TYR A 1 73 ? -9.972 5.557 3.978 1.00 94.06 73 TYR A CA 1
ATOM 580 C C . TYR A 1 73 ? -11.206 5.779 3.102 1.00 94.06 73 TYR A C 1
ATOM 582 O O . TYR A 1 73 ? -12.189 6.361 3.561 1.00 94.06 73 TYR A O 1
ATOM 590 N N . ALA A 1 74 ? -11.190 5.282 1.862 1.00 92.38 74 ALA A N 1
ATOM 591 C CA . ALA A 1 74 ? -12.318 5.387 0.942 1.00 92.38 74 ALA A CA 1
ATOM 592 C C . ALA A 1 74 ? -13.554 4.655 1.481 1.00 92.38 74 ALA A C 1
ATOM 594 O O . ALA A 1 74 ? -14.670 5.153 1.350 1.00 92.38 74 ALA A O 1
ATOM 595 N N . ARG A 1 75 ? -13.363 3.499 2.130 1.00 93.50 75 ARG A N 1
ATOM 596 C CA . ARG A 1 75 ? -14.440 2.743 2.781 1.00 93.50 75 ARG A CA 1
ATOM 597 C C . ARG A 1 75 ? -15.074 3.499 3.950 1.00 93.50 75 ARG A C 1
ATOM 599 O O . ARG A 1 75 ? -16.265 3.331 4.188 1.00 93.50 75 ARG A O 1
ATOM 606 N N . GLN A 1 76 ? -14.294 4.298 4.673 1.00 91.75 76 GLN A N 1
ATOM 607 C CA . GLN A 1 76 ? -14.781 5.127 5.782 1.00 91.75 76 GLN A CA 1
ATOM 608 C C . GLN A 1 76 ? -15.237 6.523 5.333 1.00 91.75 76 GLN A C 1
ATOM 610 O O . GLN A 1 76 ? -15.481 7.376 6.180 1.00 91.75 76 GLN A O 1
ATOM 615 N N . GLU A 1 77 ? -15.331 6.764 4.021 1.00 89.94 77 GLU A N 1
ATOM 616 C CA . GLU A 1 77 ? -15.753 8.046 3.441 1.00 89.94 77 GLU A CA 1
ATOM 617 C C . GLU A 1 77 ? -14.857 9.234 3.853 1.00 89.94 77 GLU A C 1
ATOM 619 O O . GLU A 1 77 ? -15.271 10.391 3.835 1.00 89.94 77 GLU A O 1
ATOM 624 N N . VAL A 1 78 ? -13.585 8.963 4.174 1.00 91.44 78 VAL A N 1
ATOM 625 C CA . VAL A 1 78 ? -12.575 9.990 4.473 1.00 91.44 78 VAL A CA 1
ATOM 626 C C . VAL A 1 78 ? -11.898 10.410 3.165 1.00 91.44 78 VAL A C 1
ATOM 628 O O . VAL A 1 78 ? -10.768 10.022 2.863 1.00 91.44 78 VAL A O 1
ATOM 631 N N . GLU A 1 79 ? -12.629 11.158 2.337 1.00 89.50 79 GLU A N 1
ATOM 632 C CA . GLU A 1 79 ? -12.266 11.396 0.931 1.00 89.50 79 GLU A CA 1
ATOM 633 C C . GLU A 1 79 ? -10.937 12.134 0.734 1.00 89.50 79 GLU A C 1
ATOM 635 O O . GLU A 1 79 ? -10.201 11.815 -0.199 1.00 89.50 79 GLU A O 1
ATOM 640 N N . GLU A 1 80 ? -10.605 13.089 1.605 1.00 92.12 80 GLU A N 1
ATOM 641 C CA . GLU A 1 80 ? -9.352 13.850 1.517 1.00 92.12 80 GLU A CA 1
ATOM 642 C C . GLU A 1 80 ? -8.132 12.939 1.711 1.00 92.12 80 GLU A C 1
ATOM 644 O O . GLU A 1 80 ? -7.256 12.885 0.848 1.00 92.12 80 GLU A O 1
ATOM 649 N N . MET A 1 81 ? -8.133 12.136 2.781 1.00 91.50 81 MET A N 1
ATOM 650 C CA . MET A 1 81 ? -7.059 11.178 3.072 1.00 91.50 81 MET A CA 1
ATOM 651 C C . MET A 1 81 ? -6.995 10.065 2.026 1.00 91.50 81 MET A C 1
ATOM 653 O O . MET A 1 81 ? -5.913 9.645 1.623 1.00 91.50 81 MET A O 1
ATOM 657 N N . ALA A 1 82 ? -8.150 9.603 1.537 1.00 91.56 82 ALA A N 1
ATOM 658 C CA . ALA A 1 82 ? -8.189 8.648 0.440 1.00 91.56 82 ALA A CA 1
ATOM 659 C C . ALA A 1 82 ? -7.535 9.244 -0.819 1.00 91.56 82 ALA A C 1
ATOM 661 O O . ALA A 1 82 ? -6.675 8.617 -1.438 1.00 91.56 82 ALA A O 1
ATOM 662 N N . ARG A 1 83 ? -7.899 10.471 -1.201 1.00 92.38 83 ARG A N 1
ATOM 663 C CA . ARG A 1 83 ? -7.337 11.136 -2.380 1.00 92.38 83 ARG A CA 1
ATOM 664 C C . ARG A 1 83 ? -5.823 11.295 -2.273 1.00 92.38 83 ARG A C 1
ATOM 666 O O . ARG A 1 83 ? -5.139 10.982 -3.245 1.00 92.38 83 ARG A O 1
ATOM 673 N N . ASP A 1 84 ? -5.338 11.733 -1.117 1.00 93.62 84 ASP A N 1
ATOM 674 C CA . ASP A 1 84 ? -3.913 11.864 -0.808 1.00 93.62 84 ASP A CA 1
ATOM 675 C C . ASP A 1 84 ? -3.180 10.525 -0.992 1.00 93.62 84 ASP A C 1
ATOM 677 O O . ASP A 1 84 ? -2.261 10.412 -1.798 1.00 93.62 84 ASP A O 1
ATOM 681 N N . LYS A 1 85 ? -3.679 9.445 -0.379 1.00 94.38 85 LYS A N 1
ATOM 682 C CA . LYS A 1 85 ? -3.053 8.115 -0.490 1.00 94.38 85 LYS A CA 1
ATOM 683 C C . LYS A 1 85 ? -3.111 7.520 -1.894 1.00 94.38 85 LYS A C 1
ATOM 685 O O . LYS A 1 85 ? -2.197 6.807 -2.307 1.00 94.38 85 LYS A O 1
ATOM 690 N N . ARG A 1 86 ? -4.164 7.824 -2.656 1.00 92.88 86 ARG A N 1
ATOM 691 C CA . ARG A 1 86 ? -4.246 7.470 -4.079 1.00 92.88 86 ARG A CA 1
ATOM 692 C C . ARG A 1 86 ? -3.168 8.193 -4.883 1.00 92.88 86 ARG A C 1
ATOM 694 O O . ARG A 1 86 ? -2.564 7.575 -5.755 1.00 92.88 86 ARG A O 1
ATOM 701 N N . GLN A 1 87 ? -2.952 9.478 -4.611 1.00 93.69 87 GLN A N 1
ATOM 702 C CA . GLN A 1 87 ? -1.919 10.263 -5.275 1.00 93.69 87 GLN A CA 1
ATOM 703 C C . GLN A 1 87 ? -0.524 9.725 -4.935 1.00 93.69 87 GLN A C 1
ATOM 705 O O . GLN A 1 87 ? 0.216 9.426 -5.867 1.00 93.69 87 GLN A O 1
ATOM 710 N N . ASP A 1 88 ? -0.229 9.474 -3.655 1.00 94.00 88 ASP A N 1
ATOM 711 C CA . ASP A 1 88 ? 1.028 8.848 -3.211 1.00 94.00 88 ASP A CA 1
ATOM 712 C C . ASP A 1 88 ? 1.307 7.541 -3.976 1.00 94.00 88 ASP A C 1
ATOM 714 O O . ASP A 1 88 ? 2.390 7.336 -4.525 1.00 94.00 88 ASP A O 1
ATOM 718 N N . ALA A 1 89 ? 0.314 6.645 -4.044 1.00 94.00 89 ALA A N 1
ATOM 719 C CA . ALA A 1 89 ? 0.455 5.364 -4.733 1.00 94.00 89 ALA A CA 1
ATOM 720 C C . ALA A 1 89 ? 0.726 5.542 -6.236 1.00 94.00 89 ALA A C 1
ATOM 722 O O . ALA A 1 89 ? 1.580 4.853 -6.795 1.00 94.00 89 ALA A O 1
ATOM 723 N N . ASN A 1 90 ? 0.025 6.471 -6.889 1.00 91.94 90 ASN A N 1
ATOM 724 C CA . ASN A 1 90 ? 0.212 6.752 -8.311 1.00 91.94 90 ASN A CA 1
ATOM 725 C C . ASN A 1 90 ? 1.580 7.389 -8.595 1.00 91.94 90 ASN A C 1
ATOM 727 O O . ASN A 1 90 ? 2.218 7.042 -9.586 1.00 91.94 90 ASN A O 1
ATOM 731 N N . GLU A 1 91 ? 2.052 8.294 -7.737 1.00 93.06 91 GLU A N 1
ATOM 732 C CA . GLU A 1 91 ? 3.380 8.903 -7.858 1.00 93.06 91 GLU A CA 1
ATOM 733 C C . GLU A 1 91 ? 4.489 7.857 -7.708 1.00 93.06 91 GLU A C 1
ATOM 735 O O . GLU A 1 91 ? 5.414 7.827 -8.520 1.00 93.06 91 GLU A O 1
ATOM 740 N N . LEU A 1 92 ? 4.360 6.937 -6.745 1.00 93.12 92 LEU A N 1
ATOM 741 C CA . LEU A 1 92 ? 5.293 5.820 -6.582 1.00 93.12 92 LEU A CA 1
ATOM 742 C C . LEU A 1 92 ? 5.288 4.879 -7.791 1.00 93.12 92 LEU A C 1
ATOM 744 O O . LEU A 1 92 ? 6.351 4.448 -8.237 1.00 93.12 92 LEU A O 1
ATOM 748 N N . VAL A 1 93 ? 4.110 4.582 -8.347 1.00 91.75 93 VAL A N 1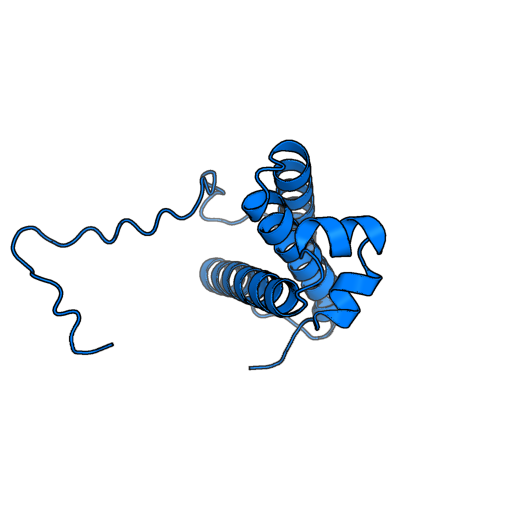
ATOM 749 C CA . VAL A 1 93 ? 3.996 3.795 -9.581 1.00 91.75 93 VAL A CA 1
ATOM 750 C C . VAL A 1 93 ? 4.724 4.481 -10.729 1.00 91.75 93 VAL A C 1
ATOM 752 O O . VAL A 1 93 ? 5.543 3.837 -11.377 1.00 91.75 93 VAL A O 1
ATOM 755 N N . ARG A 1 94 ? 4.496 5.780 -10.949 1.00 89.88 94 ARG A N 1
ATOM 756 C CA . ARG A 1 94 ? 5.171 6.536 -12.015 1.00 89.88 94 ARG A CA 1
ATOM 757 C C . ARG A 1 94 ? 6.681 6.592 -11.812 1.00 89.88 94 ARG A C 1
ATOM 759 O O . ARG A 1 94 ? 7.432 6.439 -12.768 1.00 89.88 94 ARG A O 1
ATOM 766 N N . ALA A 1 95 ? 7.137 6.759 -10.573 1.00 89.56 95 ALA A N 1
ATOM 767 C CA . ALA A 1 95 ? 8.560 6.759 -10.251 1.00 89.56 95 ALA A CA 1
ATOM 768 C C . ALA A 1 95 ? 9.219 5.391 -10.501 1.00 89.56 95 ALA A C 1
ATOM 770 O O . ALA A 1 95 ? 10.360 5.337 -10.956 1.00 89.56 95 ALA A O 1
ATOM 771 N N . LEU A 1 96 ? 8.512 4.292 -10.212 1.00 89.44 96 LEU A N 1
ATOM 772 C CA . LEU A 1 96 ? 9.035 2.933 -10.360 1.00 89.44 96 LEU A CA 1
ATOM 773 C C . LEU A 1 96 ? 8.941 2.407 -11.800 1.00 89.44 96 LEU A C 1
ATOM 775 O O . LEU A 1 96 ? 9.839 1.702 -12.255 1.00 89.44 96 LEU A O 1
ATOM 779 N N . LEU A 1 97 ? 7.835 2.693 -12.487 1.00 87.62 97 LEU A N 1
ATOM 780 C CA . LEU A 1 97 ? 7.427 2.031 -13.730 1.00 87.62 97 LEU A CA 1
ATOM 781 C C . LEU A 1 97 ? 7.349 2.981 -14.934 1.00 87.62 97 LEU A C 1
ATOM 783 O O . LEU A 1 97 ? 7.256 2.508 -16.066 1.00 87.62 97 LEU A O 1
ATOM 787 N N . GLY A 1 98 ? 7.431 4.294 -14.710 1.00 83.00 98 GLY A N 1
ATOM 788 C CA . GLY A 1 98 ? 7.201 5.317 -15.729 1.00 83.00 98 GLY A CA 1
ATOM 789 C C . GLY A 1 98 ? 5.718 5.636 -15.934 1.00 83.00 98 GLY A C 1
ATOM 790 O O . GLY A 1 98 ? 4.845 5.159 -15.206 1.00 83.00 98 GLY A O 1
ATOM 791 N N . ASP A 1 99 ? 5.431 6.481 -16.923 1.00 73.81 99 ASP A N 1
ATOM 792 C CA . ASP A 1 99 ? 4.056 6.810 -17.302 1.00 73.81 99 ASP A CA 1
ATOM 793 C C . ASP A 1 99 ? 3.379 5.623 -18.004 1.00 73.81 99 ASP A C 1
ATOM 795 O O . ASP A 1 99 ? 3.993 4.942 -18.828 1.00 73.81 99 ASP A O 1
ATOM 799 N N . ASP A 1 100 ? 2.097 5.393 -17.699 1.00 64.88 100 ASP A N 1
ATOM 800 C CA . ASP A 1 100 ? 1.299 4.376 -18.392 1.00 64.88 100 ASP A CA 1
ATOM 801 C C . ASP A 1 100 ? 1.112 4.804 -19.865 1.00 64.88 100 ASP A C 1
ATOM 803 O O . ASP A 1 100 ? 0.534 5.871 -20.111 1.00 64.88 100 ASP A O 1
ATOM 807 N N . PRO A 1 101 ? 1.576 4.020 -20.858 1.00 47.28 101 PRO A N 1
ATOM 808 C CA . PRO A 1 101 ? 1.465 4.380 -22.271 1.00 47.28 101 PRO A CA 1
ATOM 809 C C . PRO A 1 101 ? 0.016 4.510 -22.769 1.00 47.28 101 PRO A C 1
ATOM 811 O O . PRO A 1 101 ? -0.203 5.153 -23.796 1.00 47.28 101 PRO A O 1
ATOM 814 N N . GLU A 1 102 ? -0.970 3.942 -22.064 1.00 54.34 102 GLU A N 1
ATOM 815 C CA . GLU A 1 102 ? -2.395 4.057 -22.418 1.00 54.34 102 GLU A CA 1
ATOM 816 C C . GLU A 1 102 ? -3.111 5.259 -21.777 1.00 54.34 102 GLU A C 1
ATOM 818 O O . GLU A 1 102 ? -4.272 5.521 -22.092 1.00 54.34 102 GLU A O 1
ATOM 823 N N . GLY A 1 103 ? -2.413 6.050 -20.957 1.00 46.16 103 GLY A N 1
ATOM 824 C CA . GLY A 1 103 ? -2.967 7.239 -20.324 1.00 46.16 103 GLY A CA 1
ATOM 825 C C . GLY A 1 103 ? -3.821 6.910 -19.100 1.00 46.16 103 GLY A C 1
ATOM 826 O O . GLY A 1 103 ? -4.784 6.149 -19.146 1.00 46.16 103 GLY A O 1
ATOM 827 N N . ASP A 1 104 ? -3.463 7.543 -17.988 1.00 48.62 104 ASP A N 1
ATOM 828 C CA . ASP A 1 104 ? -4.185 7.543 -16.718 1.00 48.62 104 ASP A CA 1
ATOM 829 C C . ASP A 1 104 ? -5.528 8.278 -16.911 1.00 48.62 104 ASP A C 1
ATOM 831 O O . ASP A 1 104 ? -5.678 9.449 -16.566 1.00 48.62 104 ASP A O 1
ATOM 835 N N . THR A 1 105 ? -6.508 7.640 -17.561 1.00 42.00 105 THR A N 1
ATOM 836 C CA . THR A 1 105 ? -7.889 8.120 -17.495 1.00 42.00 105 THR A CA 1
ATOM 837 C C . THR A 1 105 ? -8.315 7.907 -16.062 1.00 42.00 105 THR A C 1
ATOM 839 O O . THR A 1 105 ? -8.465 6.751 -15.662 1.00 42.00 105 THR A O 1
ATOM 842 N N . ASP A 1 106 ? -8.424 9.008 -15.311 1.00 42.03 106 ASP A N 1
ATOM 843 C CA . ASP A 1 106 ? -8.971 9.095 -13.961 1.00 42.03 106 ASP A CA 1
ATOM 844 C C . ASP A 1 106 ? -9.762 7.835 -13.620 1.00 42.03 106 ASP A C 1
ATOM 846 O O . ASP A 1 106 ? -10.899 7.657 -14.064 1.00 42.03 106 ASP A O 1
ATOM 850 N N . MET A 1 107 ? -9.146 6.927 -12.855 1.00 44.44 107 MET A N 1
ATOM 851 C CA . MET A 1 107 ? -9.878 5.833 -12.231 1.00 44.44 107 MET A CA 1
ATOM 852 C C . MET A 1 107 ? -10.743 6.436 -11.120 1.00 44.44 107 MET A C 1
ATOM 854 O O . MET A 1 107 ? -10.502 6.256 -9.922 1.00 44.44 107 MET A O 1
ATOM 858 N N . GLU A 1 108 ? -11.748 7.210 -11.536 1.00 41.25 108 GLU A N 1
ATOM 859 C CA . GLU A 1 108 ? -13.027 7.284 -10.863 1.00 41.25 108 GLU A CA 1
ATOM 860 C C . GLU A 1 108 ? -13.433 5.842 -10.572 1.00 41.25 108 GLU A C 1
ATOM 862 O O . GLU A 1 108 ? -13.316 4.962 -11.425 1.00 41.25 108 GLU A O 1
ATOM 867 N N . ARG A 1 109 ? -13.768 5.612 -9.300 1.00 37.56 109 ARG A N 1
ATOM 868 C CA . ARG A 1 109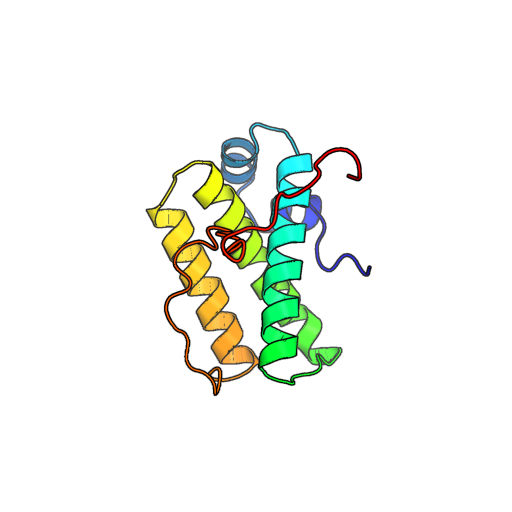 ? -14.150 4.342 -8.668 1.00 37.56 109 ARG A CA 1
ATOM 869 C C . ARG A 1 109 ? -14.545 3.276 -9.702 1.00 37.56 109 ARG A C 1
ATOM 871 O O . ARG A 1 109 ? -15.452 3.554 -10.485 1.00 37.56 109 ARG A O 1
ATOM 878 N N . PRO A 1 110 ? -13.987 2.048 -9.681 1.00 38.72 110 PRO A N 1
ATOM 879 C CA . PRO A 1 110 ? -14.531 0.974 -10.497 1.00 38.72 110 PRO A CA 1
ATOM 880 C C . PRO A 1 110 ? -15.931 0.646 -9.968 1.00 38.72 110 PRO A C 1
ATOM 882 O O . PRO A 1 110 ? -16.117 -0.219 -9.113 1.00 38.72 110 PRO A O 1
ATOM 885 N N . VAL A 1 111 ? -16.939 1.367 -10.454 1.00 38.41 111 VAL A N 1
ATOM 886 C CA . VAL A 1 111 ? -18.311 0.901 -10.442 1.00 38.41 111 VAL A CA 1
ATOM 887 C C . VAL A 1 111 ? -18.271 -0.233 -11.447 1.00 38.41 111 VAL A C 1
ATOM 889 O O . VAL A 1 111 ? -18.138 -0.001 -12.647 1.00 38.41 111 VAL A O 1
ATOM 892 N N . ALA A 1 112 ? -18.279 -1.471 -10.961 1.00 39.94 112 ALA A N 1
ATOM 893 C CA . ALA A 1 112 ? -18.460 -2.640 -11.803 1.00 39.94 112 ALA A CA 1
ATOM 894 C C . ALA A 1 112 ? -19.875 -2.590 -12.403 1.00 39.94 112 ALA A C 1
ATOM 896 O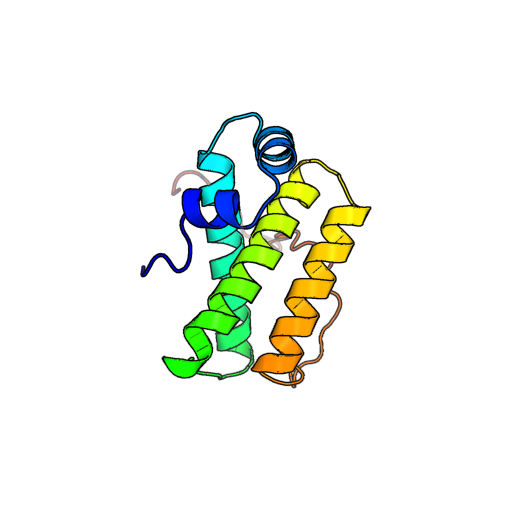 O . ALA A 1 112 ? -20.771 -3.328 -12.007 1.00 39.94 112 ALA A O 1
ATOM 897 N N . ALA A 1 113 ? -20.105 -1.684 -13.349 1.00 37.72 113 ALA A N 1
ATOM 898 C CA . ALA A 1 113 ? -21.231 -1.742 -14.248 1.00 37.72 113 ALA A CA 1
ATOM 899 C C . ALA A 1 113 ? -20.862 -2.794 -15.291 1.00 37.72 113 ALA A C 1
ATOM 901 O O . ALA A 1 113 ? -20.309 -2.492 -16.349 1.00 37.72 113 ALA A O 1
ATOM 902 N N . VAL A 1 114 ? -21.134 -4.059 -14.967 1.00 42.66 114 VAL A N 1
ATOM 903 C CA . VAL A 1 114 ? -21.249 -5.092 -15.993 1.00 42.66 114 VAL A CA 1
ATOM 904 C C . VAL A 1 114 ? -22.327 -4.589 -16.949 1.00 42.66 114 VAL A C 1
ATOM 906 O O . VAL A 1 114 ? -23.513 -4.609 -16.624 1.00 42.66 114 VAL A O 1
ATOM 909 N N . LYS A 1 115 ? -21.922 -4.080 -18.118 1.00 40.75 115 LYS A N 1
ATOM 910 C CA . LYS A 1 115 ? -22.841 -3.870 -19.234 1.00 40.75 115 LYS A CA 1
ATOM 911 C C . LYS A 1 115 ? -23.312 -5.256 -19.650 1.00 40.75 115 LYS A C 1
ATOM 913 O O . LYS A 1 115 ? -22.647 -5.944 -20.417 1.00 40.75 115 LYS A O 1
ATOM 918 N N . VAL A 1 116 ? -24.431 -5.683 -19.083 1.00 49.91 116 VAL A N 1
ATOM 919 C CA . VAL A 1 116 ? -25.161 -6.844 -19.569 1.00 49.91 116 VAL A CA 1
ATOM 920 C C . VAL A 1 116 ? -25.638 -6.482 -20.978 1.00 49.91 116 VAL A C 1
ATOM 922 O O . VAL A 1 116 ? -26.357 -5.488 -21.115 1.00 49.91 116 VAL A O 1
ATOM 925 N N . PRO A 1 117 ? -25.230 -7.211 -22.032 1.00 47.59 117 PRO A N 1
ATOM 926 C CA . PRO A 1 117 ? -25.804 -7.022 -23.358 1.00 47.59 117 PRO A CA 1
ATOM 927 C C . PRO A 1 117 ? -27.325 -7.175 -23.257 1.00 47.59 117 PRO A C 1
ATOM 929 O O . PRO A 1 117 ? -27.800 -8.113 -22.609 1.00 47.59 117 PRO A O 1
ATOM 932 N N . GLU A 1 118 ? -28.089 -6.247 -23.842 1.00 46.66 118 GLU A N 1
ATOM 933 C CA . GLU A 1 118 ? -29.554 -6.289 -23.791 1.00 46.66 118 GLU A CA 1
ATOM 934 C C . GLU A 1 118 ? -30.057 -7.687 -24.187 1.00 46.66 118 GLU A C 1
ATOM 936 O O . GLU A 1 118 ? -29.813 -8.165 -25.293 1.00 46.66 118 GLU A O 1
ATOM 941 N N . GLY A 1 119 ? -30.725 -8.364 -23.246 1.00 55.88 119 GLY A N 1
ATOM 942 C CA . GLY A 1 119 ? -31.312 -9.692 -23.447 1.00 55.88 119 GLY A CA 1
ATOM 943 C C . GLY A 1 119 ? -30.675 -10.846 -22.664 1.00 55.88 119 GLY A C 1
ATOM 944 O O . GLY A 1 119 ? -31.281 -11.916 -22.605 1.00 55.88 119 GLY A O 1
ATOM 945 N N . GLN A 1 120 ? -29.521 -10.670 -22.012 1.00 52.00 120 GLN A N 1
ATOM 946 C CA . GLN A 1 120 ? -28.904 -11.753 -21.233 1.00 52.00 120 GLN A CA 1
ATOM 947 C C . GLN A 1 120 ? -29.278 -11.660 -19.744 1.00 52.00 120 GLN A C 1
ATOM 949 O O . GLN A 1 120 ? -28.909 -10.720 -19.054 1.00 52.00 120 GLN A O 1
ATOM 954 N N . LYS A 1 121 ? -30.023 -12.633 -19.205 1.00 54.88 121 LYS A N 1
ATOM 955 C CA . LYS A 1 121 ? -30.263 -12.720 -17.752 1.00 54.88 121 LYS A CA 1
ATOM 956 C C . LYS A 1 121 ? -29.071 -13.402 -17.078 1.00 54.88 121 LYS A C 1
ATOM 958 O O . LYS A 1 121 ? -28.706 -14.507 -17.472 1.00 54.88 121 LYS A O 1
ATOM 963 N N . ILE A 1 122 ? -28.486 -12.759 -16.067 1.00 60.88 122 ILE A N 1
ATOM 964 C CA . ILE A 1 122 ? -27.477 -13.385 -15.203 1.00 60.88 122 ILE A CA 1
ATOM 965 C C . ILE A 1 122 ? -28.201 -14.345 -14.252 1.00 60.88 122 ILE A C 1
ATOM 967 O O . ILE A 1 122 ? -29.102 -13.937 -13.518 1.00 60.88 122 ILE A O 1
ATOM 971 N N . ASP A 1 123 ? -27.823 -15.620 -14.298 1.00 64.25 123 ASP A N 1
ATOM 972 C CA . ASP A 1 123 ? -28.301 -16.652 -13.381 1.00 64.25 123 ASP A CA 1
ATOM 973 C C . ASP A 1 123 ? -27.419 -16.671 -12.129 1.00 64.25 123 ASP A C 1
ATOM 975 O O . ASP A 1 123 ? -26.283 -17.146 -12.148 1.00 64.25 123 ASP A O 1
ATOM 979 N N . TRP A 1 124 ? -27.959 -16.127 -11.043 1.00 54.62 124 TRP A N 1
ATOM 980 C CA . TRP A 1 124 ? -27.276 -15.996 -9.758 1.00 54.62 124 TRP A CA 1
ATOM 981 C C . TRP A 1 124 ? -27.184 -17.309 -8.969 1.00 54.62 124 TRP A C 1
ATOM 983 O O . TRP A 1 124 ? -26.565 -17.323 -7.915 1.00 54.62 124 TRP A O 1
ATOM 993 N N . SER A 1 125 ? -27.758 -18.415 -9.455 1.00 45.03 125 SER A N 1
ATOM 994 C CA . SER A 1 125 ? -27.716 -19.714 -8.760 1.00 45.03 125 SER A CA 1
ATOM 995 C C . SER A 1 125 ? -26.414 -20.503 -8.959 1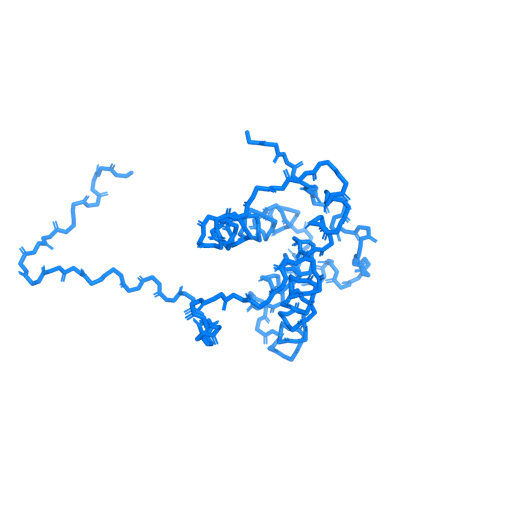.00 45.03 125 SER A C 1
ATOM 997 O O . SER A 1 125 ? -26.286 -21.619 -8.457 1.00 45.03 125 SER A O 1
ATOM 999 N N . LYS A 1 126 ? -25.453 -19.951 -9.710 1.00 47.88 126 LYS A N 1
ATOM 1000 C CA . LYS A 1 126 ? -24.181 -20.608 -10.057 1.00 47.88 126 LYS A CA 1
ATOM 1001 C C . LYS A 1 126 ? -22.948 -19.988 -9.393 1.00 47.88 126 LYS A C 1
ATOM 1003 O O . LYS A 1 126 ? -21.833 -20.342 -9.776 1.00 47.88 126 LYS A O 1
ATOM 1008 N N . PHE A 1 127 ? -23.156 -19.084 -8.439 1.00 50.34 127 PHE A N 1
ATOM 1009 C CA . PHE A 1 127 ? -22.120 -18.528 -7.570 1.00 50.34 127 PHE A CA 1
ATOM 1010 C C . PHE A 1 127 ? -22.320 -19.031 -6.144 1.00 50.34 127 PHE A C 1
ATOM 1012 O O . PHE A 1 127 ? -23.495 -19.100 -5.716 1.00 50.34 127 PHE A O 1
#

Secondary structure (DSSP, 8-state):
---SS-HHHHHHHS-HHHHHHHHTT-THHHHHHHHHHHHHHHHHHHHHTPPPPGGGHHHHHHHHHHHHHHHHHHHTT-HHHHHHHHHHHHHHHHHHH---TT-------------PPTT----GGG-